Protein AF-A0A328ERM3-F1 (afdb_monomer)

Foldseek 3Di:
DQLVVLVCCCPPPPPCVVVSVVSVVVVVVVVCVVVVVVVVVCVVVVVVCCVVDPPVVVPVPVVVVVVVVVVVVVVD

Structure (mmCIF, N/CA/C/O backbone):
data_AF-A0A328ERM3-F1
#
_entry.id   AF-A0A328ERM3-F1
#
loop_
_atom_site.group_PDB
_atom_site.id
_atom_site.type_symbol
_atom_site.label_atom_id
_atom_site.label_alt_id
_atom_site.label_comp_id
_atom_site.label_asym_id
_atom_site.label_entity_id
_atom_site.label_seq_id
_atom_site.pdbx_PDB_ins_code
_atom_site.Cartn_x
_atom_site.Cartn_y
_atom_site.Cartn_z
_atom_site.occupancy
_atom_site.B_iso_or_equiv
_atom_site.auth_seq_id
_atom_site.auth_comp_id
_atom_site.auth_asym_id
_atom_site.auth_atom_id
_atom_site.pdbx_PDB_model_num
ATOM 1 N N . MET A 1 1 ? -17.906 0.869 4.695 1.00 55.19 1 MET A N 1
ATOM 2 C CA . MET A 1 1 ? -18.616 1.358 5.902 1.00 55.19 1 MET A CA 1
ATOM 3 C C . MET A 1 1 ? -18.069 0.787 7.220 1.00 55.19 1 MET A C 1
ATOM 5 O O . MET A 1 1 ? -18.755 0.841 8.226 1.00 55.19 1 MET A O 1
ATOM 9 N N . ILE A 1 2 ? -16.816 0.308 7.259 1.00 71.31 2 ILE A N 1
ATOM 10 C CA . ILE A 1 2 ? -16.153 -0.170 8.491 1.00 71.31 2 ILE A CA 1
ATOM 11 C C . ILE A 1 2 ? -15.512 0.991 9.295 1.00 71.31 2 ILE A C 1
ATOM 13 O O . ILE A 1 2 ? -15.729 1.052 10.504 1.00 71.31 2 ILE A O 1
ATOM 17 N N . PRO A 1 3 ? -14.821 1.975 8.672 1.00 72.25 3 PRO A N 1
ATOM 18 C CA . PRO A 1 3 ? -14.178 3.070 9.413 1.00 72.25 3 PRO A CA 1
ATOM 19 C C . PRO A 1 3 ? -15.160 3.996 10.144 1.00 72.25 3 PRO A C 1
ATOM 21 O O . PRO A 1 3 ? -14.865 4.455 11.240 1.00 72.25 3 PRO A O 1
ATOM 24 N N . LEU A 1 4 ? -16.345 4.229 9.564 1.00 75.69 4 LEU A N 1
ATOM 25 C CA . LEU A 1 4 ? -17.416 5.037 10.166 1.00 75.69 4 LEU A CA 1
ATOM 26 C C . LEU A 1 4 ? -17.930 4.429 11.479 1.00 75.69 4 LEU A C 1
ATOM 28 O O . LEU A 1 4 ? -18.090 5.142 12.465 1.00 75.69 4 LEU A O 1
ATOM 32 N N . VAL A 1 5 ? -18.125 3.105 11.512 1.00 73.75 5 VAL A N 1
ATOM 33 C CA . VAL A 1 5 ? -18.548 2.383 12.723 1.00 73.75 5 VAL A CA 1
ATOM 34 C C . VAL A 1 5 ? -17.454 2.441 13.790 1.00 73.75 5 VAL A C 1
ATOM 36 O O . VAL A 1 5 ? -17.742 2.713 14.950 1.00 73.75 5 VAL A O 1
ATOM 39 N N . ILE A 1 6 ? -16.189 2.261 13.407 1.00 73.81 6 ILE A N 1
ATOM 40 C CA . ILE A 1 6 ? -15.055 2.354 14.337 1.00 73.81 6 ILE A CA 1
ATOM 41 C C . ILE A 1 6 ? -14.909 3.779 14.901 1.00 73.81 6 ILE A C 1
ATOM 43 O O . ILE A 1 6 ? -14.684 3.940 16.100 1.00 73.81 6 ILE A O 1
ATOM 47 N N . GLY A 1 7 ? -15.092 4.807 14.066 1.00 70.69 7 GLY A N 1
ATOM 48 C CA . GLY A 1 7 ? -15.072 6.213 14.480 1.00 70.69 7 GLY A CA 1
ATOM 49 C C . GLY A 1 7 ? -16.203 6.569 15.447 1.00 70.69 7 GLY A C 1
ATOM 50 O O . GLY A 1 7 ? -15.969 7.247 16.445 1.00 70.69 7 GLY A O 1
ATOM 51 N N . TYR A 1 8 ? -17.408 6.043 15.216 1.00 70.88 8 TYR A N 1
ATOM 52 C CA . TYR A 1 8 ? -18.555 6.233 16.108 1.00 70.88 8 TYR A CA 1
ATOM 53 C C . TYR A 1 8 ? -18.346 5.565 17.480 1.00 70.88 8 TYR A C 1
ATOM 55 O O . TYR A 1 8 ? -18.559 6.185 18.523 1.00 70.88 8 TYR A O 1
ATOM 63 N N . VAL A 1 9 ? -17.846 4.325 17.493 1.00 69.38 9 VAL A N 1
ATOM 64 C CA . VAL A 1 9 ? -17.581 3.543 18.717 1.00 69.38 9 VAL A CA 1
ATOM 65 C C . VAL A 1 9 ? -16.397 4.106 19.520 1.00 69.38 9 VAL A C 1
ATOM 67 O O . VAL A 1 9 ? -16.378 3.996 20.744 1.00 69.38 9 VAL A O 1
ATOM 70 N N . GLY A 1 10 ? -15.417 4.726 18.859 1.00 66.62 10 GLY A N 1
ATOM 71 C CA . GLY A 1 10 ? -14.274 5.368 19.514 1.00 66.62 10 GLY A CA 1
ATOM 72 C C . GLY A 1 10 ? -14.566 6.750 20.108 1.00 66.62 10 GLY A C 1
ATOM 73 O O . GLY A 1 10 ? -13.909 7.118 21.077 1.00 66.62 10 GLY A O 1
ATOM 74 N N . GLY A 1 11 ? -15.520 7.503 19.542 1.00 65.81 11 GLY A N 1
ATOM 75 C CA . GLY A 1 11 ? -15.802 8.893 19.927 1.00 65.81 11 GLY A CA 1
ATOM 76 C C . GLY A 1 11 ? -17.024 9.112 20.826 1.00 65.81 11 GLY A C 1
ATOM 77 O O . GLY A 1 11 ? -17.019 10.062 21.601 1.00 65.81 11 GLY A O 1
ATOM 78 N N . TYR A 1 12 ? -18.055 8.260 20.747 1.00 60.19 12 TYR A N 1
ATOM 79 C CA . TYR A 1 12 ? -19.351 8.508 21.409 1.00 60.19 12 TYR A CA 1
ATOM 80 C C . TYR A 1 12 ? -19.838 7.391 22.348 1.00 60.19 12 TYR A C 1
ATOM 82 O O . TYR A 1 12 ? -20.781 7.607 23.103 1.00 60.19 12 TYR A O 1
ATOM 90 N N . ALA A 1 13 ? -19.228 6.201 22.339 1.00 60.16 13 ALA A N 1
ATOM 91 C CA . ALA A 1 13 ? -19.677 5.091 23.182 1.00 60.16 13 ALA A CA 1
ATOM 92 C C . ALA A 1 13 ? -18.926 5.068 24.527 1.00 60.16 13 ALA A C 1
ATOM 94 O O . ALA A 1 13 ? -17.764 4.658 24.574 1.00 60.16 13 ALA A O 1
ATOM 95 N N . GLU A 1 14 ? -19.620 5.432 25.610 1.00 57.47 14 GLU A N 1
ATOM 96 C CA . GLU A 1 14 ? -19.192 5.548 27.026 1.00 57.47 14 GLU A CA 1
ATOM 97 C C . GLU A 1 14 ? -18.534 4.300 27.677 1.00 57.47 14 GLU A C 1
ATOM 99 O O . GLU A 1 14 ? -18.442 4.199 28.896 1.00 57.47 14 GLU A O 1
ATOM 104 N N . GLY A 1 15 ? -18.013 3.330 26.920 1.00 58.41 15 GLY A N 1
ATOM 105 C CA . GLY A 1 15 ? -17.343 2.168 27.517 1.00 58.41 15 GLY A CA 1
ATOM 106 C C . GLY A 1 15 ? -16.531 1.267 26.592 1.00 58.41 15 GLY A C 1
ATOM 107 O O . GLY A 1 15 ? -16.107 0.196 27.025 1.00 58.41 15 GLY A O 1
ATOM 108 N N . SER A 1 16 ? -16.297 1.629 25.324 1.00 68.00 16 SER A N 1
ATOM 109 C CA . SER A 1 16 ? -15.713 0.672 24.363 1.00 68.00 16 SER A CA 1
ATOM 110 C C . SER A 1 16 ? -14.561 1.184 23.496 1.00 68.00 16 SER A C 1
ATOM 112 O O . SER A 1 16 ? -14.164 0.497 22.557 1.00 68.00 16 SER A O 1
ATOM 114 N N . GLN A 1 17 ? -13.929 2.302 23.862 1.00 70.62 17 GLN A N 1
ATOM 115 C CA . GLN A 1 17 ? -12.734 2.838 23.189 1.00 70.62 17 GLN A CA 1
ATOM 116 C C . GLN A 1 17 ? -11.649 1.767 22.936 1.00 70.62 17 GLN A C 1
ATOM 118 O O . GLN A 1 17 ? -11.056 1.719 21.860 1.00 70.62 17 GLN A O 1
ATOM 123 N N . LYS A 1 18 ? -11.446 0.829 23.878 1.00 74.81 18 LYS A N 1
ATOM 124 C CA . LYS A 1 18 ? -10.541 -0.323 23.691 1.00 74.81 18 LYS A CA 1
ATOM 125 C C . LYS A 1 18 ? -10.951 -1.241 22.530 1.00 74.81 18 LYS A C 1
ATOM 127 O O . LYS A 1 18 ? -10.085 -1.692 21.788 1.00 74.81 18 LYS A O 1
ATOM 132 N N . LYS A 1 19 ? -12.250 -1.493 22.341 1.00 76.50 19 LYS A N 1
ATOM 133 C CA . LYS A 1 19 ? -12.770 -2.287 21.215 1.00 76.50 19 LYS A CA 1
ATOM 134 C C . LYS A 1 19 ? -12.636 -1.530 19.895 1.00 76.50 19 LYS A C 1
ATOM 136 O O . LYS A 1 19 ? -12.249 -2.133 18.901 1.00 76.50 19 LYS A O 1
ATOM 141 N N . ALA A 1 20 ? -12.886 -0.219 19.885 1.00 80.94 20 ALA A N 1
ATOM 142 C CA . ALA A 1 20 ? -12.667 0.613 18.700 1.00 80.94 20 ALA A CA 1
ATOM 143 C C . ALA A 1 20 ? -11.203 0.557 18.228 1.00 80.94 20 ALA A C 1
ATOM 145 O O . ALA A 1 20 ? -10.951 0.364 17.041 1.00 80.94 20 ALA A O 1
ATOM 146 N N . ILE A 1 21 ? -10.247 0.630 19.163 1.00 81.94 21 ILE A N 1
ATOM 147 C CA . ILE A 1 21 ? -8.812 0.487 18.870 1.00 81.94 21 ILE A CA 1
ATOM 148 C C . ILE A 1 21 ? -8.477 -0.918 18.354 1.00 81.94 21 ILE A C 1
ATOM 150 O O . ILE A 1 21 ? -7.711 -1.052 17.406 1.00 81.94 21 ILE A O 1
ATOM 154 N N . GLN A 1 22 ? -9.052 -1.977 18.931 1.00 84.31 22 GLN A N 1
ATOM 155 C CA . GLN A 1 22 ? -8.833 -3.339 18.431 1.00 84.31 22 GLN A CA 1
ATOM 156 C C . GLN A 1 22 ? -9.361 -3.520 17.000 1.00 84.31 22 GLN A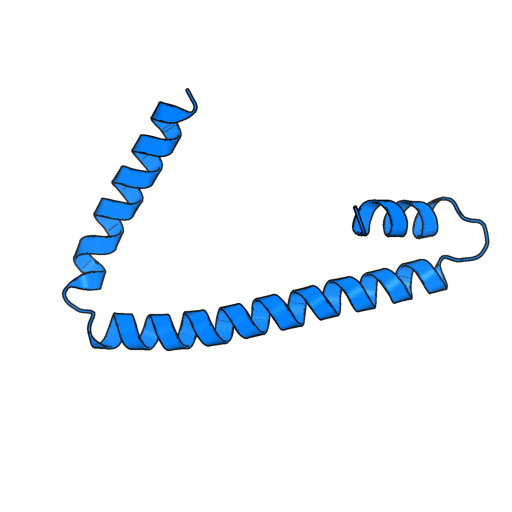 C 1
ATOM 158 O O . GLN A 1 22 ? -8.672 -4.107 16.166 1.00 84.31 22 GLN A O 1
ATOM 163 N N . TYR A 1 23 ? -10.544 -2.985 16.687 1.00 85.88 23 TYR A N 1
ATOM 164 C CA . TYR A 1 23 ? -11.111 -3.067 15.341 1.00 85.88 23 TYR A CA 1
ATOM 165 C C . TYR A 1 23 ? -10.339 -2.229 14.317 1.00 85.88 23 TYR A C 1
ATOM 167 O O . TYR A 1 23 ? -10.117 -2.711 13.205 1.00 85.88 23 TYR A O 1
ATOM 175 N N . SER A 1 24 ? -9.887 -1.017 14.668 1.00 85.62 24 SER A N 1
ATOM 176 C CA . SER A 1 24 ? -9.029 -0.229 13.771 1.00 85.62 24 SER A CA 1
ATOM 177 C C . SER A 1 24 ? -7.692 -0.918 13.526 1.00 85.62 24 SER A C 1
ATOM 179 O O . SER A 1 24 ? -7.248 -0.948 12.382 1.00 85.62 24 SER A O 1
ATOM 181 N N . LEU A 1 25 ? -7.078 -1.528 14.549 1.00 89.38 25 LEU A N 1
ATOM 182 C CA . LEU A 1 25 ? -5.841 -2.291 14.380 1.00 89.38 25 LEU A CA 1
ATOM 183 C C . LEU A 1 25 ? -6.031 -3.445 13.399 1.00 89.38 25 LEU A C 1
ATOM 185 O O . LEU A 1 25 ? -5.243 -3.582 12.473 1.00 89.38 25 LEU A O 1
ATOM 189 N N . MET A 1 26 ? -7.078 -4.254 13.574 1.00 90.50 26 MET A N 1
ATOM 190 C CA . MET A 1 26 ? -7.357 -5.388 12.688 1.00 90.50 26 MET A CA 1
ATOM 191 C C . MET A 1 26 ? -7.635 -4.937 11.250 1.00 90.50 26 MET A C 1
ATOM 193 O O . MET A 1 26 ? -7.132 -5.544 10.306 1.00 90.50 26 MET A O 1
ATOM 197 N N . PHE A 1 27 ? -8.387 -3.847 11.073 1.00 89.44 27 PHE A N 1
ATOM 198 C CA . PHE A 1 27 ? -8.672 -3.282 9.756 1.00 89.44 27 PHE A CA 1
ATOM 199 C C . PHE A 1 27 ? -7.406 -2.764 9.066 1.00 89.44 27 PHE A C 1
ATOM 201 O O . PHE A 1 27 ? -7.128 -3.132 7.925 1.00 89.44 27 PHE A O 1
ATOM 208 N N . THR A 1 28 ? -6.613 -1.953 9.766 1.00 92.12 28 THR A N 1
ATOM 209 C CA . THR A 1 28 ? -5.359 -1.416 9.235 1.00 92.12 28 THR A CA 1
ATOM 210 C C . THR A 1 28 ? -4.360 -2.532 8.964 1.00 92.12 28 THR A C 1
ATOM 212 O O . THR A 1 28 ? -3.736 -2.519 7.914 1.00 92.12 28 THR A O 1
ATOM 215 N N . LEU A 1 29 ? -4.235 -3.535 9.838 1.00 95.62 29 LEU A N 1
ATOM 216 C CA . LEU A 1 29 ? -3.375 -4.698 9.597 1.00 95.62 29 LEU A CA 1
ATOM 217 C C . LEU A 1 29 ? -3.806 -5.468 8.347 1.00 95.62 29 LEU A C 1
ATOM 219 O O . LEU A 1 29 ? -2.958 -5.799 7.524 1.00 95.62 29 LEU A O 1
ATOM 223 N N . GLY A 1 30 ? -5.108 -5.701 8.165 1.00 94.00 30 GLY A N 1
ATOM 224 C CA . GLY A 1 30 ? -5.635 -6.336 6.958 1.00 94.00 30 GLY A CA 1
ATOM 225 C C . GLY A 1 30 ? -5.319 -5.539 5.689 1.00 94.00 30 GLY A C 1
ATOM 226 O O . GLY A 1 30 ? -4.867 -6.113 4.695 1.00 94.00 30 GLY A O 1
ATOM 227 N N . LEU A 1 31 ? -5.485 -4.214 5.729 1.00 95.19 31 LEU A N 1
ATOM 228 C CA . LEU A 1 31 ? -5.116 -3.329 4.621 1.00 95.19 31 LEU A CA 1
ATOM 229 C C . LEU A 1 31 ? -3.613 -3.342 4.349 1.00 95.19 31 LEU A C 1
ATOM 231 O O . LEU A 1 31 ? -3.214 -3.474 3.195 1.00 95.19 31 LEU A O 1
ATOM 235 N N . THR A 1 32 ? -2.791 -3.245 5.392 1.00 97.06 32 THR A N 1
ATOM 236 C CA . THR A 1 32 ? -1.332 -3.294 5.283 1.00 97.06 32 THR A CA 1
ATOM 237 C C . THR A 1 32 ? -0.906 -4.590 4.618 1.00 97.06 32 THR A C 1
ATOM 239 O O . THR A 1 32 ? -0.217 -4.540 3.611 1.00 97.06 32 THR A O 1
ATOM 242 N N . ILE A 1 33 ? -1.375 -5.744 5.100 1.00 97.31 33 ILE A N 1
ATOM 243 C CA . ILE A 1 33 ? -1.037 -7.049 4.516 1.00 97.31 33 ILE A CA 1
ATOM 244 C C . ILE A 1 33 ? -1.452 -7.111 3.043 1.00 97.31 33 ILE A C 1
ATOM 246 O O . ILE A 1 33 ? -0.658 -7.525 2.199 1.00 97.31 33 ILE A O 1
ATOM 250 N N . THR A 1 34 ? -2.665 -6.660 2.720 1.00 96.44 34 THR A N 1
ATOM 251 C CA . THR A 1 34 ? -3.181 -6.671 1.344 1.00 96.44 34 THR A CA 1
ATOM 252 C C . THR A 1 34 ? -2.336 -5.789 0.427 1.00 96.44 34 THR A C 1
ATOM 254 O O . THR A 1 34 ? -1.895 -6.246 -0.626 1.00 96.44 34 THR A O 1
ATOM 257 N N . PHE A 1 35 ? -2.051 -4.547 0.823 1.00 95.88 35 PHE A N 1
ATOM 258 C CA . PHE A 1 35 ? -1.233 -3.636 0.024 1.00 95.88 35 PHE A CA 1
ATOM 259 C C . PHE A 1 35 ? 0.233 -4.052 -0.040 1.00 95.88 35 PHE A C 1
ATOM 261 O O . PHE A 1 35 ? 0.858 -3.871 -1.078 1.00 95.88 35 PHE A O 1
ATOM 268 N N . THR A 1 36 ? 0.784 -4.649 1.015 1.00 97.19 36 THR A N 1
ATOM 269 C CA . THR A 1 36 ? 2.131 -5.223 0.990 1.00 97.19 36 THR A CA 1
ATOM 270 C C . THR A 1 36 ? 2.203 -6.378 -0.001 1.00 97.19 36 THR A C 1
ATOM 272 O O . THR A 1 36 ? 3.114 -6.398 -0.822 1.00 97.19 36 THR A O 1
ATOM 275 N N . LEU A 1 37 ? 1.236 -7.299 0.006 1.00 97.75 37 LEU A N 1
ATOM 276 C CA . LEU A 1 37 ? 1.165 -8.390 -0.971 1.00 97.75 37 LEU A CA 1
ATOM 277 C C . LEU A 1 37 ? 1.026 -7.857 -2.397 1.00 97.75 37 LEU A C 1
ATOM 279 O O . LEU A 1 37 ? 1.801 -8.246 -3.269 1.00 97.75 37 LEU A O 1
ATOM 283 N N . LEU A 1 38 ? 0.094 -6.928 -2.624 1.00 97.00 38 LEU A N 1
ATOM 284 C CA . LEU A 1 38 ? -0.074 -6.277 -3.922 1.00 97.00 38 LEU A CA 1
ATOM 285 C C . LEU A 1 38 ? 1.199 -5.548 -4.355 1.00 97.00 38 LEU A C 1
ATOM 287 O O . LEU A 1 38 ? 1.563 -5.627 -5.519 1.00 97.00 38 LEU A O 1
ATOM 291 N N . GLY A 1 39 ? 1.902 -4.889 -3.437 1.00 94.81 39 GLY A N 1
ATOM 292 C CA . GLY A 1 39 ? 3.161 -4.198 -3.701 1.00 94.81 39 GLY A CA 1
ATOM 293 C C . GLY A 1 39 ? 4.310 -5.149 -4.030 1.00 94.81 39 GLY A C 1
ATOM 294 O O . GLY A 1 39 ? 5.072 -4.876 -4.953 1.00 94.81 39 GLY A O 1
ATOM 295 N N . ILE A 1 40 ? 4.416 -6.288 -3.338 1.00 96.00 40 ILE A N 1
ATOM 296 C CA . ILE A 1 40 ? 5.395 -7.337 -3.658 1.00 96.00 40 ILE A CA 1
ATOM 297 C C . ILE A 1 40 ? 5.117 -7.885 -5.058 1.00 96.00 40 ILE A C 1
ATOM 299 O O . ILE A 1 40 ? 6.033 -7.939 -5.874 1.00 96.00 40 ILE A O 1
ATOM 303 N N . ILE A 1 41 ? 3.861 -8.231 -5.355 1.00 95.38 41 ILE A N 1
ATOM 304 C CA . ILE A 1 41 ? 3.445 -8.742 -6.668 1.00 95.38 41 ILE A CA 1
ATOM 305 C C . ILE A 1 41 ? 3.672 -7.688 -7.758 1.00 95.38 41 ILE A C 1
ATOM 307 O O . ILE A 1 41 ? 4.236 -7.989 -8.802 1.00 95.38 41 ILE A O 1
ATOM 311 N N . ALA A 1 42 ? 3.278 -6.438 -7.526 1.00 91.38 42 ALA A N 1
ATOM 312 C CA . ALA A 1 42 ? 3.482 -5.348 -8.474 1.00 91.38 42 ALA A CA 1
ATOM 313 C C . ALA A 1 42 ? 4.971 -5.052 -8.688 1.00 91.38 42 ALA A C 1
ATOM 315 O O . ALA A 1 42 ? 5.379 -4.760 -9.806 1.00 91.38 42 ALA A O 1
ATOM 316 N N . GLY A 1 43 ? 5.798 -5.163 -7.647 1.00 89.25 43 GLY A N 1
ATOM 317 C CA . GLY A 1 43 ? 7.244 -4.983 -7.734 1.00 89.25 43 GLY A CA 1
ATOM 318 C C . GLY A 1 43 ? 7.932 -6.108 -8.505 1.00 89.25 43 GLY A C 1
ATOM 319 O O . GLY A 1 43 ? 8.816 -5.838 -9.317 1.00 89.25 43 GLY A O 1
ATOM 320 N N . THR A 1 44 ? 7.525 -7.363 -8.304 1.00 89.06 44 THR A N 1
ATOM 321 C CA . THR A 1 44 ? 8.063 -8.501 -9.066 1.00 89.06 44 THR A CA 1
ATOM 322 C C . THR A 1 44 ? 7.590 -8.480 -10.513 1.00 89.06 44 THR A C 1
ATOM 324 O O . THR A 1 44 ? 8.409 -8.649 -11.414 1.00 89.06 44 THR A O 1
ATOM 327 N N . LEU A 1 45 ? 6.310 -8.190 -10.758 1.00 87.19 45 LEU A N 1
ATOM 328 C CA . LEU A 1 45 ? 5.780 -7.981 -12.104 1.00 87.19 45 LEU A CA 1
ATOM 329 C C . LEU A 1 45 ? 6.458 -6.793 -12.782 1.00 87.19 45 LEU A C 1
ATOM 331 O O . LEU A 1 45 ? 6.878 -6.915 -13.922 1.00 87.19 45 LEU A O 1
ATOM 335 N N . GLY A 1 46 ? 6.631 -5.668 -12.091 1.00 81.12 46 GLY A N 1
ATOM 336 C CA . GLY A 1 46 ? 7.314 -4.489 -12.619 1.00 81.12 46 GLY A CA 1
ATOM 337 C C . GLY A 1 46 ? 8.759 -4.778 -13.027 1.00 81.12 46 GLY A C 1
ATOM 338 O O . GLY A 1 46 ? 9.201 -4.292 -14.062 1.00 81.12 46 GLY A O 1
ATOM 339 N N . ARG A 1 47 ? 9.474 -5.627 -12.276 1.00 78.75 47 ARG A N 1
ATOM 340 C CA . ARG A 1 47 ? 10.803 -6.123 -12.672 1.00 78.75 47 ARG A CA 1
ATOM 341 C C . ARG A 1 47 ? 10.740 -7.025 -13.902 1.00 78.75 47 ARG A C 1
ATOM 343 O O . ARG A 1 47 ? 11.527 -6.818 -14.810 1.00 78.75 47 ARG A O 1
ATOM 350 N N . LEU A 1 48 ? 9.775 -7.944 -13.978 1.00 78.06 48 LEU A N 1
ATOM 351 C CA . LEU A 1 48 ? 9.549 -8.774 -15.170 1.00 78.06 48 LEU A CA 1
ATOM 352 C C . LEU A 1 48 ? 9.240 -7.922 -16.410 1.00 78.06 48 LEU A C 1
ATOM 354 O O . LEU A 1 48 ? 9.891 -8.090 -17.432 1.00 78.06 48 LEU A O 1
ATOM 358 N N . PHE A 1 49 ? 8.302 -6.975 -16.317 1.00 70.50 49 PHE A N 1
ATOM 359 C CA . PHE A 1 49 ? 7.977 -6.026 -17.390 1.00 70.50 49 PHE A CA 1
ATOM 360 C C . PHE A 1 49 ? 9.155 -5.096 -17.730 1.00 70.50 49 PHE A C 1
ATOM 362 O O . PHE A 1 49 ? 9.302 -4.693 -18.883 1.00 70.50 49 PHE A O 1
ATOM 369 N N . GLY A 1 50 ? 9.998 -4.774 -16.746 1.00 68.00 50 GLY A N 1
ATOM 370 C CA . GLY A 1 50 ? 11.235 -4.011 -16.911 1.00 68.00 50 GLY A CA 1
ATOM 371 C C . GLY A 1 50 ? 12.368 -4.796 -17.584 1.00 68.00 50 GLY A C 1
ATOM 372 O O . GLY A 1 50 ? 13.109 -4.209 -18.368 1.00 68.00 50 GLY A O 1
ATOM 373 N N . ASP A 1 51 ? 12.468 -6.108 -17.356 1.00 65.94 51 ASP A N 1
ATOM 374 C CA . ASP A 1 51 ? 13.460 -6.994 -17.989 1.00 65.94 51 ASP A CA 1
ATOM 375 C C . ASP A 1 51 ? 13.148 -7.242 -19.475 1.00 65.94 51 ASP A C 1
ATOM 377 O O . ASP A 1 51 ? 14.058 -7.328 -20.296 1.00 65.94 51 ASP A O 1
ATOM 381 N N . VAL A 1 52 ? 11.869 -7.240 -19.872 1.00 63.25 52 VAL A N 1
ATOM 382 C CA . VAL A 1 52 ? 11.455 -7.136 -21.293 1.00 63.25 52 VAL A CA 1
ATOM 383 C C . VAL A 1 52 ? 11.523 -5.684 -21.825 1.00 63.25 52 VAL A C 1
ATOM 385 O O . VAL A 1 52 ? 11.113 -5.392 -22.949 1.00 63.25 52 VAL A O 1
ATOM 388 N N . GLY 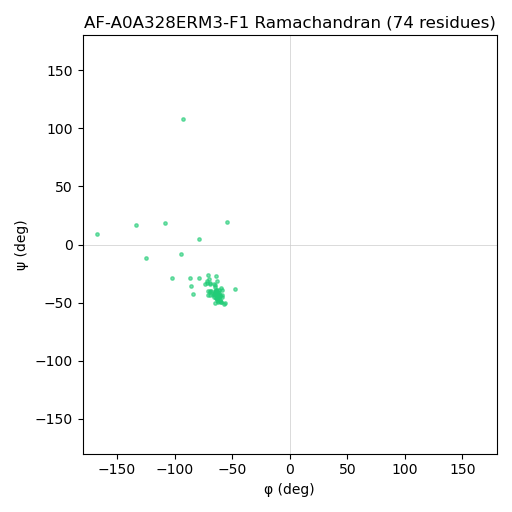A 1 53 ? 12.026 -4.744 -21.019 1.00 63.16 53 GLY A N 1
ATOM 389 C CA . GLY A 1 53 ? 11.480 -3.394 -20.890 1.00 63.16 53 GLY A CA 1
ATOM 390 C C . GLY A 1 53 ? 12.256 -2.222 -21.485 1.00 63.16 53 GLY A C 1
ATOM 391 O O . GLY A 1 53 ? 11.936 -1.088 -21.134 1.00 63.16 53 GLY A O 1
ATOM 392 N N . ILE A 1 54 ? 13.200 -2.394 -22.417 1.00 66.06 54 ILE A N 1
ATOM 393 C CA . ILE A 1 54 ? 13.680 -1.207 -23.162 1.00 66.06 54 ILE A CA 1
ATOM 394 C C . ILE A 1 54 ? 12.518 -0.608 -23.964 1.00 66.06 54 ILE A C 1
ATOM 396 O O . ILE A 1 54 ? 12.290 0.593 -23.911 1.00 66.06 54 ILE A O 1
ATOM 400 N N . PHE A 1 55 ? 11.722 -1.440 -24.637 1.00 76.44 55 PHE A N 1
ATOM 401 C CA . PHE A 1 55 ? 10.593 -0.977 -25.447 1.00 76.44 55 PHE A CA 1
ATOM 402 C C . PHE A 1 55 ? 9.444 -0.399 -24.600 1.00 76.44 55 PHE A C 1
ATOM 404 O O . PHE A 1 55 ? 8.906 0.665 -24.908 1.00 76.44 55 PHE A O 1
ATOM 411 N N . TRP A 1 56 ? 9.092 -1.072 -23.500 1.00 77.50 56 TRP A N 1
ATOM 412 C CA . TRP A 1 56 ? 7.942 -0.699 -22.668 1.00 77.50 56 TRP A CA 1
ATOM 413 C C . TRP A 1 56 ? 8.154 0.619 -21.911 1.00 77.50 56 TRP A C 1
ATOM 415 O O . TRP A 1 56 ? 7.218 1.406 -21.784 1.00 77.50 56 TRP A O 1
ATOM 425 N N . ASN A 1 57 ? 9.392 0.911 -21.494 1.00 79.69 57 ASN A N 1
ATOM 426 C CA . ASN A 1 57 ? 9.734 2.160 -20.807 1.00 79.69 57 ASN A CA 1
ATOM 427 C C . ASN A 1 57 ? 9.542 3.414 -21.676 1.00 79.69 57 ASN A C 1
ATOM 429 O O . ASN A 1 57 ? 9.262 4.478 -21.132 1.00 79.69 57 ASN A O 1
ATOM 433 N N . TYR A 1 58 ? 9.648 3.309 -23.005 1.00 84.75 58 TYR A N 1
ATOM 434 C CA . TYR A 1 58 ? 9.407 4.444 -23.907 1.00 84.75 58 TYR A CA 1
ATOM 435 C C . TYR A 1 58 ? 7.933 4.610 -24.291 1.00 84.75 58 TYR A C 1
ATOM 437 O O . TYR A 1 58 ? 7.492 5.729 -24.543 1.00 84.75 58 TYR A O 1
ATOM 445 N N . ILE A 1 59 ? 7.159 3.523 -24.323 1.00 87.56 59 ILE A N 1
ATOM 446 C CA . ILE A 1 59 ? 5.750 3.547 -24.750 1.00 87.56 59 ILE A CA 1
ATOM 447 C C . ILE A 1 59 ? 4.796 3.898 -23.612 1.00 87.56 59 ILE A C 1
ATOM 449 O O . ILE A 1 59 ? 3.811 4.600 -23.838 1.00 87.56 59 ILE A O 1
ATOM 453 N N . LEU A 1 60 ? 5.070 3.451 -22.387 1.00 88.56 60 LEU A N 1
ATOM 454 C CA . LEU A 1 60 ? 4.186 3.718 -21.250 1.00 88.56 60 LEU A CA 1
ATOM 455 C C . LEU A 1 60 ? 3.995 5.211 -20.945 1.00 88.56 60 LEU A C 1
ATOM 457 O O . LEU A 1 60 ? 2.845 5.622 -20.794 1.00 88.56 60 LEU A O 1
ATOM 461 N N . PRO A 1 61 ? 5.053 6.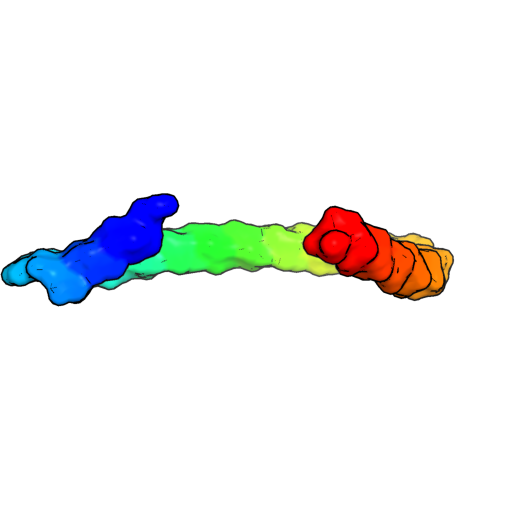042 -20.864 1.00 90.38 61 PRO A N 1
ATOM 462 C CA . PRO A 1 61 ? 4.906 7.452 -20.515 1.00 90.38 61 PRO A CA 1
ATOM 463 C C . PRO A 1 61 ? 3.951 8.241 -21.431 1.00 90.38 61 PRO A C 1
ATOM 465 O O . PRO A 1 61 ? 3.037 8.875 -20.898 1.00 90.38 61 PRO A O 1
ATOM 468 N N . PRO A 1 62 ? 4.064 8.197 -22.777 1.00 94.75 62 PRO A N 1
ATOM 469 C CA . PRO A 1 62 ? 3.129 8.918 -23.641 1.00 94.75 62 PRO A CA 1
ATOM 470 C C . PRO A 1 62 ? 1.698 8.370 -23.556 1.00 94.75 62 PRO A C 1
ATOM 472 O O . PRO A 1 62 ? 0.749 9.151 -23.600 1.00 94.75 62 PRO A O 1
ATOM 475 N N . VAL A 1 63 ? 1.517 7.057 -23.371 1.00 93.81 63 VAL A N 1
ATOM 476 C CA . VAL A 1 63 ? 0.186 6.450 -23.195 1.00 93.81 63 VAL A CA 1
ATOM 477 C C . VAL A 1 63 ? -0.473 6.924 -21.898 1.00 93.81 63 VAL A C 1
ATOM 479 O O . VAL A 1 63 ? -1.650 7.277 -21.905 1.00 93.81 63 VAL A O 1
ATOM 482 N N . LEU A 1 64 ? 0.280 6.989 -20.796 1.00 93.12 64 LEU A N 1
ATOM 483 C CA . LEU A 1 64 ? -0.217 7.482 -19.508 1.00 93.12 64 LEU A CA 1
ATOM 484 C C . LEU A 1 64 ? -0.604 8.965 -19.574 1.00 93.12 64 LEU A C 1
ATOM 486 O O . LEU A 1 64 ? -1.632 9.352 -19.021 1.00 93.12 64 LEU A O 1
ATOM 490 N N . ILE A 1 65 ? 0.176 9.785 -20.287 1.00 94.88 65 ILE A N 1
ATOM 491 C CA . ILE A 1 65 ? -0.142 11.203 -20.515 1.00 94.88 65 ILE A CA 1
ATOM 492 C C . ILE A 1 65 ? -1.441 11.346 -21.319 1.00 94.88 65 ILE A C 1
ATOM 494 O O . ILE A 1 65 ? -2.325 12.108 -20.925 1.00 94.88 65 ILE A O 1
ATOM 498 N N . LEU A 1 66 ? -1.588 10.592 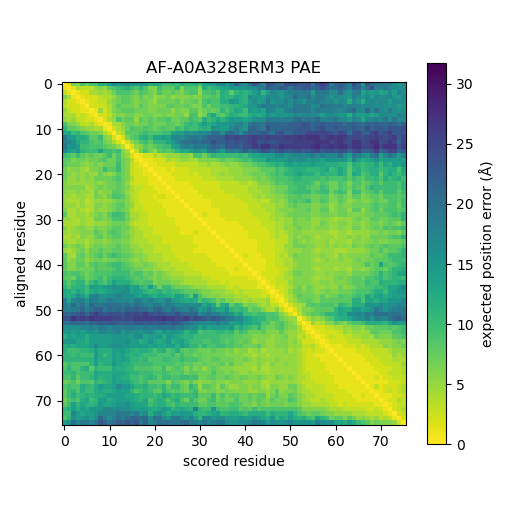-22.414 1.00 96.81 66 LEU A N 1
ATOM 499 C CA . LEU A 1 66 ? -2.802 10.599 -23.236 1.00 96.81 66 LEU A CA 1
ATOM 500 C C . LEU A 1 66 ? -4.031 10.146 -22.444 1.00 96.81 66 LEU A C 1
ATOM 502 O O . LEU A 1 66 ? -5.088 10.765 -22.548 1.00 96.81 66 LEU A O 1
ATOM 506 N N . LEU A 1 67 ? -3.891 9.104 -21.621 1.00 96.00 67 LEU A N 1
ATOM 507 C CA . LEU A 1 67 ? -4.967 8.606 -20.768 1.00 96.00 67 LEU A CA 1
ATOM 508 C C . LEU A 1 67 ? -5.403 9.660 -19.741 1.00 96.00 67 LEU A C 1
ATOM 510 O O . LEU A 1 67 ? -6.599 9.873 -19.551 1.00 96.00 67 LEU A O 1
ATOM 514 N N . GLY A 1 68 ? -4.448 10.346 -19.109 1.00 94.62 68 GLY A N 1
ATOM 515 C CA . GLY A 1 68 ? -4.733 11.43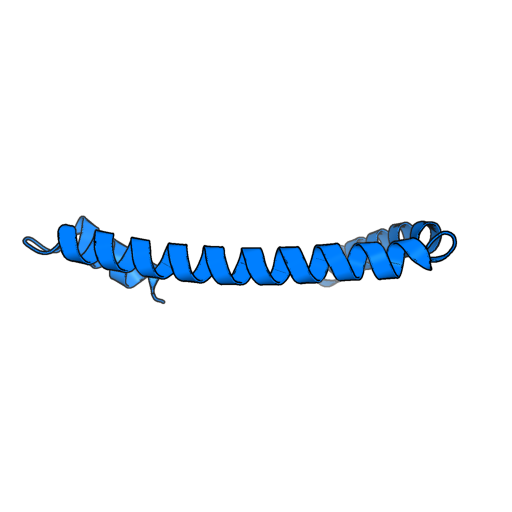5 -18.173 1.00 94.62 68 GLY A CA 1
ATOM 516 C C . GLY A 1 68 ? -5.461 12.603 -18.840 1.00 94.62 68 GLY 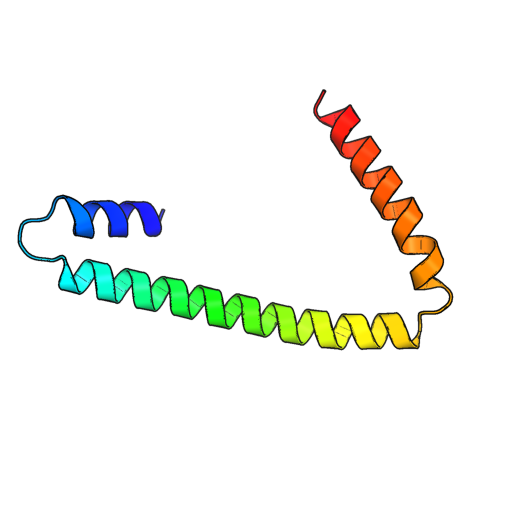A C 1
ATOM 517 O O . GLY A 1 68 ? -6.447 13.100 -18.298 1.00 94.62 68 GLY A O 1
ATOM 518 N N . LEU A 1 69 ? -5.032 12.993 -20.044 1.00 95.81 69 LEU A N 1
ATOM 519 C CA . LEU A 1 69 ? -5.691 14.042 -20.823 1.00 95.81 69 LEU A CA 1
ATOM 520 C C . LEU A 1 69 ? -7.114 13.639 -21.242 1.00 95.81 69 LEU A C 1
ATOM 522 O O . LEU A 1 69 ? -8.030 14.454 -21.161 1.00 95.81 69 LEU A O 1
ATOM 526 N N . TYR A 1 70 ? -7.315 12.378 -21.632 1.00 95.38 70 TYR A N 1
ATOM 527 C CA . TYR A 1 70 ? -8.633 11.839 -21.962 1.00 95.38 70 TYR A CA 1
ATOM 528 C C . TYR A 1 70 ? -9.580 11.856 -20.757 1.00 95.38 70 TYR A C 1
ATOM 530 O O . TYR A 1 70 ? -10.710 12.322 -20.877 1.00 95.38 70 TYR A O 1
ATOM 538 N N . LEU A 1 71 ? -9.119 11.412 -19.583 1.00 94.81 71 LEU A N 1
ATOM 539 C CA . LEU A 1 71 ? -9.915 11.439 -18.350 1.00 94.81 71 LEU A CA 1
ATOM 540 C C . LEU A 1 71 ? -10.275 12.867 -17.920 1.00 94.81 71 LEU A C 1
ATOM 542 O O . LEU A 1 71 ? -11.399 13.107 -17.477 1.00 94.81 71 LEU A O 1
ATOM 546 N N . PHE A 1 72 ? -9.344 13.811 -18.074 1.00 93.94 72 PHE A N 1
ATOM 547 C CA . PHE A 1 72 ? -9.582 15.227 -17.796 1.00 93.94 72 PHE A CA 1
ATOM 548 C C . PHE A 1 72 ? -10.672 15.808 -18.706 1.00 93.94 72 PHE A C 1
ATOM 550 O O . PHE A 1 72 ? -11.585 1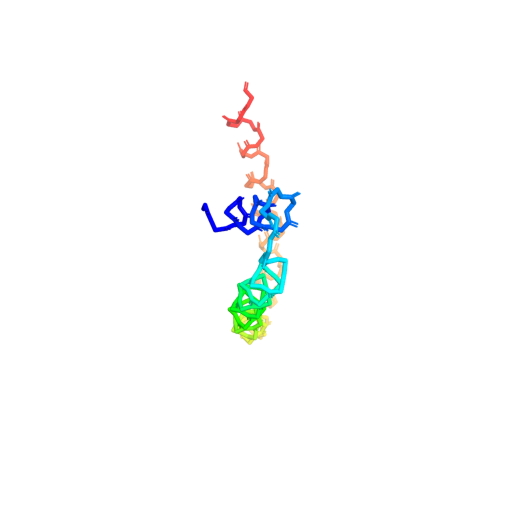6.480 -18.228 1.00 93.94 72 PHE A O 1
ATOM 557 N N . PHE A 1 73 ? -10.616 15.498 -20.003 1.00 92.56 73 PHE A N 1
ATOM 558 C CA . PHE A 1 73 ? -11.607 15.968 -20.969 1.00 92.56 73 PHE A CA 1
ATOM 559 C C . PHE A 1 73 ? -12.968 15.275 -20.809 1.00 92.56 73 PHE A C 1
ATOM 561 O O . PHE A 1 73 ? -13.993 15.899 -21.027 1.00 92.56 73 PHE A O 1
ATOM 568 N N . LEU A 1 74 ? -12.992 14.000 -20.404 1.00 91.50 74 LEU A N 1
ATOM 569 C CA . LEU A 1 74 ? -14.224 13.235 -20.172 1.00 91.50 74 LEU A CA 1
ATOM 570 C C . LEU A 1 74 ? -14.992 13.693 -18.918 1.00 91.50 74 LEU A C 1
ATOM 572 O O . LEU A 1 74 ? -16.197 13.476 -18.830 1.00 91.50 74 LEU A O 1
ATOM 576 N N . THR A 1 75 ? -14.297 14.277 -17.938 1.00 85.31 75 THR A N 1
ATOM 577 C CA . THR A 1 75 ? -14.887 14.729 -16.662 1.00 85.31 75 THR A CA 1
ATOM 578 C C . THR A 1 75 ? -15.282 16.216 -16.677 1.00 85.31 75 THR A C 1
ATOM 580 O O . THR A 1 75 ? -15.916 16.677 -15.728 1.00 85.31 75 THR A O 1
ATOM 583 N N . SER A 1 76 ? -14.906 16.961 -17.725 1.00 68.94 76 SER A N 1
ATOM 584 C CA . SER A 1 76 ? -15.253 18.380 -17.924 1.00 68.94 76 SER A CA 1
ATOM 585 C C . S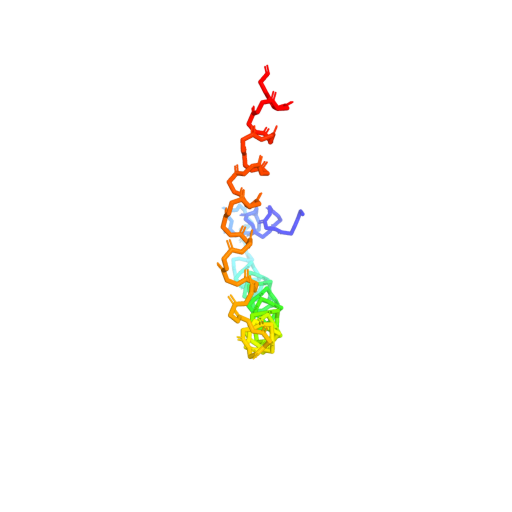ER A 1 76 ? -16.512 18.531 -18.773 1.00 68.94 76 SER A C 1
ATOM 587 O O . SER A 1 76 ? -17.301 19.452 -18.474 1.00 68.94 76 SER A O 1
#

Radius of gyration: 20.88 Å; Cα contacts (8 Å, |Δi|>4): 21; chains: 1; bounding box: 33×27×53 Å

pLDDT: mean 82.63, std 12.38, range [55.19, 97.75]

Solvent-accessible surface area (backbone atoms only — not comparable to full-atom values): 4264 Å² total; per-residue (Å²): 125,64,68,61,54,37,51,49,36,49,74,71,45,98,84,37,45,69,55,23,51,52,52,50,50,53,52,50,50,52,49,47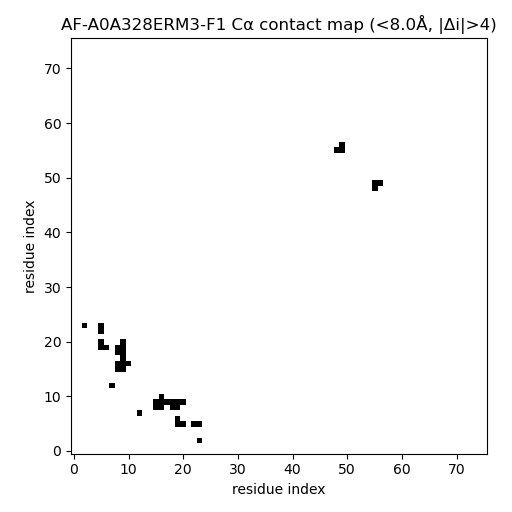,53,51,52,50,52,51,48,51,52,50,51,54,50,48,49,54,56,48,74,72,15,77,65,51,66,66,52,48,60,62,52,52,52,52,51,52,52,50,54,55,63,73,74,106

Organism: NCBI:txid61435

Mean predicted aligned error: 9.09 Å

Secondary structure (DSSP, 8-state):
-HHHHHHHHHHT-TT-HHHHHHHHHHHHHHHHHHHHHHHHHHHHHHHHHHHTTHHHHHHHHHHHHHHHHHHHHHH-

InterPro domains:
  IPR003834 Cytochrome C biogenesis protein, transmembrane domain [PF02683] (1-49)

Sequence (76 aa):
MIPLVIGYVGGYAEGSQKKAIQYSLMFTLGLTITFTLLGIIAGTLGRLFGDVGIFWNYILPPVLILLGLYLFFLTS